Protein AF-A0A932W153-F1 (afdb_monomer)

Foldseek 3Di:
DFAAEAEDPQAVVQLVVQLVVCVVPPNVVSVVVSVVLVVVSRVCRRVVQPFDADPPDDRQWGWDDDPQKIFIWGDDPSHIYGHHIDGNPDDDDPPD

Radius of gyration: 12.99 Å; Cα contacts (8 Å, |Δi|>4): 148; chains: 1; bounding box: 32×22×37 Å

Solvent-accessible surface area (backbone atoms only — not comparable to full-atom values): 5300 Å² total; per-residue (Å²): 131,65,30,48,81,40,75,35,72,59,21,51,51,38,48,50,52,53,30,63,59,39,36,77,81,34,54,69,56,19,53,50,53,53,53,53,54,50,54,51,52,53,50,38,24,65,40,62,78,74,38,48,69,44,86,97,55,60,89,50,29,26,36,42,75,58,89,62,32,36,42,32,31,33,58,50,86,74,30,30,39,34,58,35,45,43,51,64,88,56,81,82,67,90,89,116

Secondary structure (DSSP, 8-state):
-PPEEEE-HHHHHHHHHHHHHHHTT-HHHHHHHHHHHHHHHHHHHHSTTSSEEPTTS-TTEEEEEETTEEEEEEEETTEEEEEEEEETTSPPPTT-

Mean predicted aligned error: 3.63 Å

Nearest PDB structures (foldseek):
  5ceg-assembly1_B  TM=8.831E-01  e=6.916E-08  Mesorhizobium opportunistum WSM2075
  5czf-assembly2_C  TM=9.043E-01  e=6.163E-07  Escherichia coli O157
  6x0a-assembly17_Q  TM=8.759E-01  e=2.604E-07  Mesorhizobium opportunistum WSM2075
  5cze-assembly1_J  TM=8.649E-01  e=1.047E-06  Escherichia coli O157:H7 str. SS52
  7ycu-assembly1_C-2  TM=8.399E-01  e=7.782E-05  Pseudoalteromonas rubra

Structure (mmCIF, N/CA/C/O backbone):
data_AF-A0A932W153-F1
#
_entry.id   AF-A0A932W153-F1
#
loop_
_atom_site.group_PDB
_atom_site.id
_atom_site.type_symbol
_atom_site.label_atom_id
_atom_site.label_alt_id
_atom_site.label_comp_id
_atom_site.label_asym_id
_atom_site.label_entity_id
_atom_site.label_seq_id
_atom_site.pdbx_PDB_ins_code
_atom_site.Cartn_x
_atom_site.Cartn_y
_atom_site.Cartn_z
_atom_site.occupancy
_atom_site.B_iso_or_equiv
_atom_site.auth_seq_id
_atom_site.auth_comp_id
_atom_site.auth_asym_id
_atom_site.auth_atom_id
_atom_site.pdbx_PDB_model_num
ATOM 1 N N . MET A 1 1 ? 2.020 2.991 19.685 1.00 75.94 1 MET A N 1
ATOM 2 C CA . MET A 1 1 ? 2.219 1.651 19.089 1.00 75.94 1 MET A CA 1
ATOM 3 C C . MET A 1 1 ? 1.634 1.670 17.687 1.00 75.94 1 MET A C 1
ATOM 5 O O . MET A 1 1 ? 0.546 2.218 17.531 1.00 75.94 1 MET A O 1
ATOM 9 N N . ALA A 1 2 ? 2.348 1.140 16.691 1.00 89.38 2 ALA A N 1
ATOM 10 C CA . ALA A 1 2 ? 1.862 1.087 15.311 1.00 89.38 2 ALA A CA 1
ATOM 11 C C . ALA A 1 2 ? 0.640 0.159 15.185 1.00 89.38 2 ALA A C 1
ATOM 13 O O . ALA A 1 2 ? 0.545 -0.853 15.885 1.00 89.38 2 ALA A O 1
ATOM 14 N N . ARG A 1 3 ? -0.307 0.514 14.310 1.00 95.12 3 ARG A N 1
ATOM 15 C CA . ARG A 1 3 ? -1.487 -0.312 14.014 1.00 95.12 3 ARG A CA 1
ATOM 16 C C . ARG A 1 3 ? -1.087 -1.555 13.221 1.00 95.12 3 ARG A C 1
ATOM 18 O O . ARG A 1 3 ? -0.147 -1.526 12.436 1.00 95.12 3 ARG A O 1
ATOM 25 N N . LYS A 1 4 ? -1.826 -2.655 13.379 1.00 97.50 4 LYS A N 1
ATOM 26 C CA . LYS A 1 4 ? -1.609 -3.849 12.545 1.00 97.50 4 LYS A CA 1
ATOM 27 C C . LYS A 1 4 ? -1.922 -3.521 11.081 1.00 97.50 4 LYS A C 1
ATOM 29 O O . LYS A 1 4 ? -2.971 -2.948 10.806 1.00 97.50 4 LYS A O 1
ATOM 34 N N . ILE A 1 5 ? -1.066 -3.927 10.150 1.00 98.31 5 ILE A N 1
ATOM 35 C CA . ILE A 1 5 ? -1.337 -3.806 8.712 1.00 98.31 5 ILE A CA 1
ATOM 36 C C . ILE A 1 5 ? -2.045 -5.076 8.244 1.00 98.31 5 ILE A C 1
ATOM 38 O O . ILE A 1 5 ? -1.589 -6.185 8.521 1.00 98.31 5 ILE A O 1
ATOM 42 N N . VAL A 1 6 ? -3.171 -4.920 7.554 1.00 98.31 6 VAL A N 1
ATOM 43 C CA . VAL A 1 6 ? -3.886 -6.016 6.892 1.00 98.31 6 VAL A CA 1
ATOM 44 C C . VAL A 1 6 ? -4.037 -5.660 5.424 1.00 98.31 6 VAL A C 1
ATOM 46 O O . VAL A 1 6 ? -4.462 -4.554 5.104 1.00 98.31 6 VAL A O 1
ATOM 49 N N . TRP A 1 7 ? -3.695 -6.588 4.540 1.00 98.31 7 TRP A N 1
ATOM 50 C CA . TRP A 1 7 ? -3.834 -6.418 3.099 1.00 98.31 7 TRP A CA 1
ATOM 51 C C . TRP A 1 7 ? -5.082 -7.148 2.622 1.00 98.31 7 TRP A C 1
ATOM 53 O O . TRP A 1 7 ? -5.366 -8.252 3.081 1.00 98.31 7 TRP A O 1
ATOM 63 N N . THR A 1 8 ? -5.839 -6.516 1.732 1.00 98.25 8 THR A N 1
ATOM 64 C CA . THR A 1 8 ? -6.893 -7.203 0.982 1.00 98.25 8 THR A CA 1
ATOM 65 C C . THR A 1 8 ? -6.280 -8.015 -0.156 1.00 98.25 8 THR A C 1
ATOM 67 O O . THR A 1 8 ? -5.217 -7.657 -0.669 1.00 98.25 8 THR A O 1
ATOM 70 N N . ASP A 1 9 ? -6.983 -9.053 -0.609 1.00 97.69 9 ASP A N 1
ATOM 71 C CA . ASP A 1 9 ? -6.569 -9.836 -1.781 1.00 97.69 9 ASP A CA 1
ATOM 72 C C . ASP A 1 9 ? -6.403 -8.945 -3.018 1.00 97.69 9 ASP A C 1
ATOM 74 O O . ASP A 1 9 ? -5.455 -9.104 -3.784 1.00 97.69 9 ASP A O 1
ATOM 78 N N . ARG A 1 10 ? -7.263 -7.924 -3.155 1.00 96.50 10 ARG A N 1
ATOM 79 C CA . ARG A 1 10 ? -7.151 -6.902 -4.200 1.00 96.50 10 ARG A CA 1
ATOM 80 C C . ARG A 1 10 ? -5.823 -6.148 -4.126 1.00 96.50 10 ARG A C 1
ATOM 82 O O . ARG A 1 10 ? -5.150 -6.004 -5.140 1.00 96.50 10 ARG A O 1
ATOM 89 N N . ALA A 1 11 ? -5.442 -5.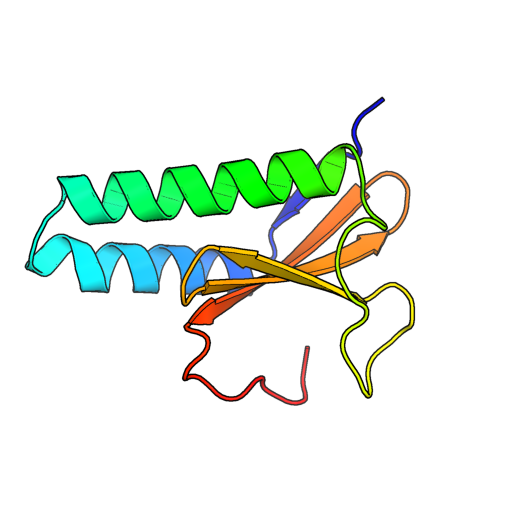656 -2.948 1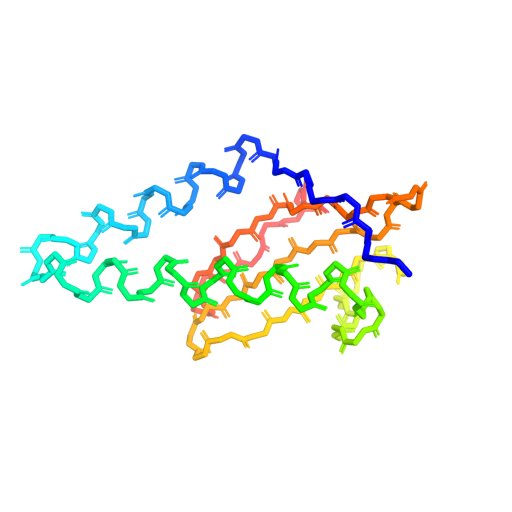.00 97.19 11 ALA A N 1
ATOM 90 C CA . ALA A 1 11 ? -4.186 -4.928 -2.782 1.00 97.19 11 ALA A CA 1
ATOM 91 C C . ALA A 1 11 ? -2.959 -5.807 -3.064 1.00 97.19 11 ALA A C 1
ATOM 93 O O . ALA A 1 11 ? -1.981 -5.312 -3.622 1.00 97.19 11 ALA A O 1
ATOM 94 N N . ILE A 1 12 ? -3.020 -7.094 -2.706 1.00 97.56 12 ILE A N 1
ATOM 95 C CA . ILE A 1 12 ? -1.969 -8.067 -3.024 1.00 97.56 12 ILE A CA 1
ATOM 96 C C . ILE A 1 12 ? -1.887 -8.269 -4.541 1.00 97.56 12 ILE A C 1
ATOM 98 O O . ILE A 1 12 ? -0.807 -8.105 -5.101 1.00 97.56 12 ILE A O 1
ATOM 102 N N . SER A 1 13 ? -3.017 -8.542 -5.206 1.00 96.69 13 SER A N 1
ATOM 103 C CA . SER A 1 13 ? -3.073 -8.751 -6.661 1.00 96.69 13 SER A CA 1
ATOM 104 C C . SER A 1 13 ? -2.508 -7.559 -7.430 1.00 96.69 13 SER A C 1
ATOM 106 O O . 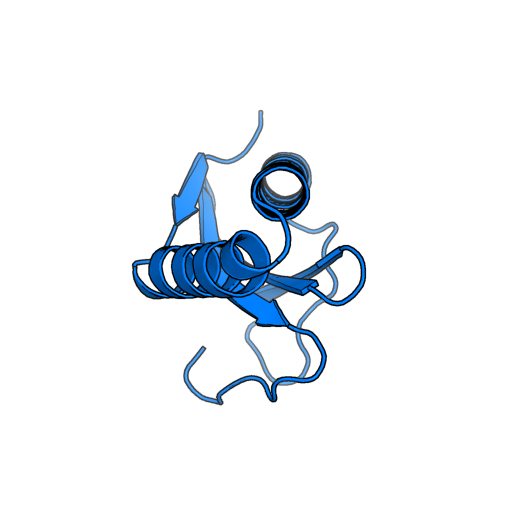SER A 1 13 ? -1.625 -7.730 -8.264 1.00 96.69 13 SER A O 1
ATOM 108 N N . GLU A 1 14 ? -2.940 -6.339 -7.100 1.00 95.56 14 GLU A N 1
ATOM 109 C CA . GLU A 1 14 ? -2.454 -5.128 -7.772 1.00 95.56 14 GLU A CA 1
ATOM 110 C C . GLU A 1 14 ? -0.950 -4.919 -7.558 1.00 95.56 14 GLU A C 1
ATOM 112 O O . GLU A 1 14 ? -0.230 -4.577 -8.494 1.00 95.56 14 GLU A O 1
ATOM 117 N N . LEU A 1 15 ? -0.439 -5.150 -6.342 1.00 95.44 15 LEU A N 1
ATOM 118 C CA . LEU A 1 15 ? 0.994 -5.022 -6.077 1.00 95.44 15 LEU A CA 1
ATOM 119 C C . LEU A 1 15 ? 1.805 -6.067 -6.860 1.00 95.44 15 LEU A C 1
ATOM 121 O O . LEU A 1 15 ? 2.859 -5.739 -7.408 1.00 95.44 15 LEU A O 1
ATOM 125 N N . THR A 1 16 ? 1.299 -7.300 -6.959 1.00 96.12 16 THR A N 1
ATOM 126 C CA . THR A 1 16 ? 1.894 -8.365 -7.775 1.00 96.12 16 THR A CA 1
ATOM 127 C C . THR A 1 16 ? 1.885 -8.006 -9.260 1.00 96.12 16 THR A C 1
ATOM 129 O O . THR A 1 16 ? 2.910 -8.157 -9.923 1.00 96.12 16 THR A O 1
ATOM 132 N N . GLU A 1 17 ? 0.780 -7.476 -9.786 1.00 95.56 17 GLU A N 1
ATOM 133 C CA . GLU A 1 17 ? 0.677 -7.029 -11.180 1.00 95.56 17 GLU A CA 1
ATOM 134 C C . GLU A 1 17 ? 1.632 -5.875 -11.495 1.00 95.56 17 GLU A C 1
ATOM 136 O O . GLU A 1 17 ? 2.309 -5.895 -12.525 1.00 95.56 17 GLU A O 1
ATOM 141 N N . ILE A 1 18 ? 1.731 -4.888 -10.598 1.00 93.81 18 ILE A N 1
ATOM 142 C CA . ILE A 1 18 ? 2.681 -3.775 -10.713 1.00 93.81 18 ILE A CA 1
ATOM 143 C C . ILE A 1 18 ? 4.114 -4.310 -10.758 1.00 93.81 18 ILE A C 1
ATOM 145 O O . ILE A 1 18 ? 4.885 -3.920 -11.636 1.00 93.81 18 ILE A O 1
ATOM 149 N N . SER A 1 19 ? 4.465 -5.226 -9.850 1.00 95.50 19 SER A N 1
ATOM 150 C CA . SER A 1 19 ? 5.789 -5.852 -9.827 1.00 95.50 19 SER A CA 1
ATOM 151 C C . SER A 1 19 ? 6.077 -6.585 -11.137 1.00 95.50 19 SER A C 1
ATOM 153 O O . SER A 1 19 ? 7.070 -6.289 -11.794 1.00 95.50 19 SER A O 1
ATOM 155 N N . ALA A 1 20 ? 5.173 -7.470 -11.567 1.00 96.69 20 ALA A N 1
ATOM 156 C CA . ALA A 1 20 ? 5.326 -8.282 -12.773 1.00 96.69 20 ALA A CA 1
ATOM 157 C C . ALA A 1 20 ? 5.323 -7.458 -14.072 1.00 96.69 20 ALA A C 1
ATOM 159 O O . ALA A 1 20 ? 5.832 -7.904 -15.101 1.00 96.69 20 ALA A O 1
ATOM 160 N N . PHE A 1 21 ? 4.720 -6.269 -14.075 1.00 93.94 21 PHE A N 1
ATOM 161 C CA . PHE A 1 21 ? 4.813 -5.340 -15.198 1.00 93.94 21 PHE A CA 1
ATOM 162 C C . PHE A 1 21 ? 6.225 -4.752 -15.308 1.00 93.94 21 PH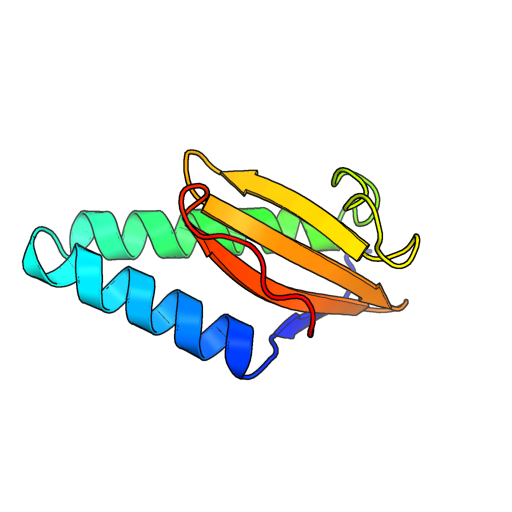E A C 1
ATOM 164 O O . PHE A 1 21 ? 6.840 -4.835 -16.367 1.00 93.94 21 PHE A O 1
ATOM 171 N N . ILE A 1 22 ? 6.754 -4.221 -14.204 1.00 94.00 22 ILE A N 1
ATOM 172 C CA . ILE A 1 22 ? 8.064 -3.554 -14.158 1.00 94.00 22 ILE A CA 1
ATOM 173 C C . ILE A 1 22 ? 9.213 -4.553 -14.314 1.00 94.00 22 ILE A C 1
ATOM 175 O O . ILE A 1 22 ? 10.224 -4.248 -14.944 1.00 94.00 22 ILE A O 1
ATOM 179 N N . GLU A 1 23 ? 9.070 -5.751 -13.749 1.00 96.25 23 GLU A N 1
ATOM 180 C CA . GLU A 1 23 ? 10.108 -6.786 -13.729 1.00 96.25 23 GLU A CA 1
ATOM 181 C C . GLU A 1 23 ? 10.552 -7.215 -15.134 1.00 96.25 23 GLU A C 1
ATOM 183 O O . GLU A 1 23 ? 11.717 -7.559 -15.322 1.00 96.25 23 GLU A O 1
ATOM 188 N N . ARG A 1 24 ? 9.665 -7.102 -16.135 1.00 95.50 24 ARG A N 1
ATOM 189 C CA . ARG A 1 24 ? 9.976 -7.365 -17.553 1.00 95.50 24 ARG A CA 1
ATOM 190 C C . ARG A 1 24 ? 11.075 -6.454 -18.094 1.00 95.50 24 ARG A C 1
ATOM 192 O O . ARG A 1 24 ? 11.807 -6.857 -18.989 1.00 95.50 24 ARG A O 1
ATOM 199 N N . GLU A 1 25 ? 11.165 -5.235 -17.568 1.00 95.50 25 GLU A N 1
ATOM 200 C CA . GLU A 1 25 ? 12.174 -4.249 -17.952 1.00 95.50 25 GLU A CA 1
ATOM 201 C C . GLU A 1 25 ? 13.339 -4.224 -16.959 1.00 95.50 25 GLU A C 1
ATOM 203 O O . GLU A 1 25 ? 14.501 -4.138 -17.357 1.00 95.50 25 GLU A O 1
ATOM 208 N N . SER A 1 26 ? 13.052 -4.289 -15.655 1.00 97.12 26 SER A N 1
ATOM 209 C CA . SER A 1 26 ? 14.083 -4.277 -14.619 1.00 97.12 26 SER A CA 1
ATOM 210 C C . SER A 1 26 ? 13.605 -4.892 -13.295 1.00 97.12 26 SER A C 1
ATOM 212 O O . SER A 1 26 ? 12.873 -4.243 -12.535 1.00 97.12 26 SER A O 1
ATOM 214 N N . PRO A 1 27 ? 14.097 -6.092 -12.933 1.00 96.94 27 PRO A N 1
ATOM 215 C CA . PRO A 1 27 ? 13.797 -6.723 -11.644 1.00 96.94 27 PRO A CA 1
ATOM 216 C C . PRO A 1 27 ? 14.213 -5.869 -10.437 1.00 96.94 27 PRO A C 1
ATOM 218 O O . PRO A 1 27 ? 13.502 -5.792 -9.435 1.00 96.94 27 PRO A O 1
ATOM 221 N N . ALA A 1 28 ? 15.338 -5.154 -10.545 1.00 97.56 28 ALA A N 1
ATOM 222 C CA . ALA A 1 28 ? 15.809 -4.250 -9.497 1.00 97.56 28 ALA A CA 1
ATOM 223 C C . ALA A 1 28 ? 14.830 -3.090 -9.241 1.00 97.56 28 ALA A C 1
ATOM 225 O O . ALA A 1 28 ? 14.591 -2.721 -8.088 1.00 97.56 28 ALA A O 1
ATOM 226 N N . ILE A 1 29 ? 14.231 -2.527 -10.297 1.00 95.44 29 ILE A N 1
ATOM 227 C CA . ILE A 1 29 ? 13.233 -1.461 -10.148 1.00 95.44 29 ILE A CA 1
ATOM 228 C C . ILE A 1 29 ? 11.926 -2.016 -9.578 1.00 95.44 29 ILE A C 1
ATOM 230 O O . ILE A 1 29 ? 11.340 -1.367 -8.712 1.00 95.44 29 ILE A O 1
ATOM 234 N N . ALA A 1 30 ? 11.497 -3.214 -9.984 1.00 95.75 30 ALA A N 1
ATOM 235 C CA . ALA A 1 30 ? 10.304 -3.859 -9.430 1.00 95.75 30 ALA A CA 1
ATOM 236 C C . ALA A 1 30 ? 10.419 -4.054 -7.906 1.00 95.75 30 ALA A C 1
ATOM 238 O O . ALA A 1 30 ? 9.535 -3.635 -7.150 1.00 95.75 30 ALA A O 1
ATOM 239 N N . ALA A 1 31 ? 11.559 -4.580 -7.443 1.00 96.62 31 ALA A N 1
ATOM 240 C CA . ALA A 1 31 ? 11.846 -4.748 -6.019 1.00 96.62 31 ALA A CA 1
ATOM 241 C C . ALA A 1 31 ? 11.866 -3.406 -5.263 1.00 96.62 31 ALA A C 1
ATOM 243 O O . ALA A 1 31 ? 11.277 -3.283 -4.185 1.00 96.62 31 ALA A O 1
ATOM 244 N N . LEU A 1 32 ? 12.493 -2.374 -5.843 1.00 96.25 32 LEU A N 1
ATOM 245 C CA . LEU A 1 32 ? 12.526 -1.032 -5.258 1.00 96.25 32 LEU A CA 1
ATOM 246 C C . LEU A 1 32 ? 11.117 -0.440 -5.113 1.00 96.25 32 LEU A C 1
ATOM 248 O O . LEU A 1 32 ? 10.801 0.141 -4.076 1.00 96.25 32 LEU A O 1
ATOM 252 N N . VAL A 1 33 ? 10.270 -0.579 -6.134 1.00 95.06 33 VAL A N 1
ATOM 253 C CA . VAL A 1 33 ? 8.891 -0.074 -6.119 1.00 95.06 33 VAL A CA 1
ATOM 254 C C . VAL A 1 33 ? 8.071 -0.767 -5.031 1.00 95.06 33 VAL A C 1
ATOM 256 O O . VAL A 1 33 ? 7.468 -0.077 -4.206 1.00 95.06 33 VAL A O 1
ATOM 259 N N . CYS A 1 34 ? 8.116 -2.100 -4.956 1.00 96.12 34 CYS A N 1
ATOM 260 C CA . CYS A 1 34 ? 7.406 -2.859 -3.924 1.00 96.12 34 CYS A CA 1
ATOM 261 C C . CYS A 1 34 ? 7.856 -2.462 -2.514 1.00 96.12 34 CYS A C 1
ATOM 263 O O . CYS A 1 34 ? 7.024 -2.145 -1.665 1.00 96.12 34 CYS A O 1
ATOM 265 N N . SER A 1 35 ? 9.170 -2.386 -2.282 1.00 97.38 35 SER A N 1
ATOM 266 C CA . SER A 1 35 ? 9.732 -1.968 -0.993 1.00 97.38 35 SER A CA 1
ATOM 267 C C . SER A 1 35 ? 9.261 -0.568 -0.585 1.00 97.38 35 SER A C 1
ATOM 269 O O . SER A 1 35 ? 8.889 -0.343 0.566 1.00 97.38 35 SER A O 1
ATOM 271 N N . ARG A 1 36 ? 9.205 0.382 -1.527 1.00 97.12 36 ARG A N 1
ATOM 272 C CA . ARG A 1 36 ? 8.757 1.751 -1.237 1.00 97.12 36 ARG A CA 1
ATOM 273 C C . ARG A 1 36 ? 7.262 1.844 -0.960 1.00 97.12 36 ARG A C 1
ATOM 275 O O . ARG A 1 36 ? 6.867 2.636 -0.105 1.00 97.12 36 ARG A O 1
ATOM 282 N N . ILE A 1 37 ? 6.445 1.040 -1.635 1.00 96.62 37 ILE A N 1
ATOM 283 C CA . ILE A 1 37 ? 5.010 0.932 -1.350 1.00 96.62 37 ILE A CA 1
ATOM 284 C C . ILE A 1 37 ? 4.792 0.338 0.046 1.00 96.62 37 ILE A C 1
ATOM 286 O O . ILE A 1 37 ? 4.049 0.917 0.837 1.00 96.62 37 ILE A O 1
ATOM 290 N N . VAL A 1 38 ? 5.487 -0.750 0.390 1.00 97.00 38 VAL A N 1
ATOM 291 C CA . VAL A 1 38 ? 5.408 -1.361 1.728 1.00 97.00 38 VAL A CA 1
ATOM 292 C C . VAL A 1 38 ? 5.826 -0.361 2.809 1.00 97.00 38 VAL A C 1
ATOM 294 O O . VAL A 1 38 ? 5.065 -0.146 3.751 1.00 97.00 38 VAL A O 1
ATOM 297 N N . ALA A 1 39 ? 6.932 0.364 2.625 1.00 97.38 39 ALA A N 1
ATOM 298 C CA . ALA A 1 39 ? 7.370 1.396 3.568 1.00 97.38 39 ALA A CA 1
ATOM 299 C C . ALA A 1 39 ? 6.321 2.510 3.777 1.00 97.38 39 ALA A C 1
ATOM 301 O O . ALA A 1 39 ? 6.168 3.045 4.876 1.00 97.38 39 ALA A O 1
ATOM 302 N N . ARG A 1 40 ? 5.538 2.859 2.743 1.00 96.75 40 ARG A N 1
ATOM 303 C CA . ARG A 1 40 ? 4.402 3.783 2.905 1.00 96.75 40 ARG A CA 1
ATOM 304 C C . ARG A 1 40 ? 3.287 3.193 3.764 1.00 96.75 40 ARG A C 1
ATOM 306 O O . ARG A 1 40 ? 2.671 3.937 4.522 1.00 96.75 40 ARG A O 1
ATOM 313 N N . THR A 1 41 ? 3.024 1.890 3.668 1.00 97.25 41 THR A N 1
ATOM 314 C CA . THR A 1 41 ? 2.032 1.230 4.535 1.00 97.25 41 THR A CA 1
ATOM 315 C C . THR A 1 41 ? 2.483 1.173 5.992 1.00 97.25 41 THR A C 1
ATOM 317 O O . THR A 1 41 ? 1.662 1.356 6.885 1.00 97.25 41 THR A O 1
ATOM 320 N N . GLU A 1 42 ? 3.782 1.016 6.244 1.00 97.38 42 GLU A N 1
ATOM 321 C CA . GLU A 1 42 ? 4.364 1.075 7.590 1.00 97.38 42 GLU A CA 1
ATOM 322 C C . GLU A 1 42 ? 4.230 2.477 8.192 1.00 97.38 42 GLU A C 1
ATOM 324 O O . GLU A 1 42 ? 3.753 2.627 9.317 1.00 97.38 42 GLU A O 1
ATOM 329 N N . GLN A 1 43 ? 4.514 3.522 7.407 1.00 95.94 43 GLN A N 1
ATOM 330 C CA . GLN A 1 43 ? 4.240 4.902 7.815 1.00 95.94 43 GLN A CA 1
ATOM 331 C C . GLN A 1 43 ? 2.749 5.108 8.135 1.00 95.94 43 GLN A C 1
ATOM 333 O O . GLN A 1 43 ? 2.405 5.757 9.124 1.00 95.94 43 GLN A O 1
ATOM 338 N N . ALA A 1 44 ? 1.852 4.553 7.314 1.00 97.06 44 ALA A N 1
ATOM 339 C CA . ALA A 1 44 ? 0.414 4.624 7.550 1.00 97.06 44 ALA A CA 1
ATOM 340 C C . ALA A 1 44 ? 0.001 3.877 8.825 1.00 97.06 44 ALA A C 1
ATOM 342 O O . ALA A 1 44 ? -0.952 4.272 9.482 1.00 97.06 44 ALA A O 1
ATOM 343 N N . ALA A 1 45 ? 0.694 2.806 9.200 1.00 97.62 45 ALA A N 1
ATOM 344 C CA . ALA A 1 45 ? 0.420 2.079 10.433 1.00 97.62 45 ALA A CA 1
ATOM 345 C C . ALA A 1 45 ? 0.785 2.897 11.678 1.00 97.62 45 ALA A C 1
ATOM 347 O O . ALA A 1 45 ? 0.076 2.846 12.686 1.00 97.62 45 ALA A O 1
ATOM 348 N N . GLU A 1 46 ? 1.878 3.655 11.606 1.00 97.38 46 GLU A N 1
ATOM 349 C CA . GLU A 1 46 ? 2.352 4.515 12.690 1.00 97.38 46 GLU A CA 1
ATOM 350 C C . GLU A 1 46 ? 1.543 5.815 12.798 1.00 97.38 46 GLU A C 1
ATOM 352 O O . GLU A 1 46 ? 1.154 6.214 13.897 1.00 97.38 46 GLU A O 1
ATOM 357 N N . PHE A 1 47 ? 1.198 6.420 11.656 1.00 96.75 47 PHE A N 1
ATOM 358 C CA . PHE A 1 47 ? 0.431 7.667 11.568 1.00 96.75 47 PHE A CA 1
ATOM 359 C C . PHE A 1 47 ? -0.801 7.508 10.664 1.00 9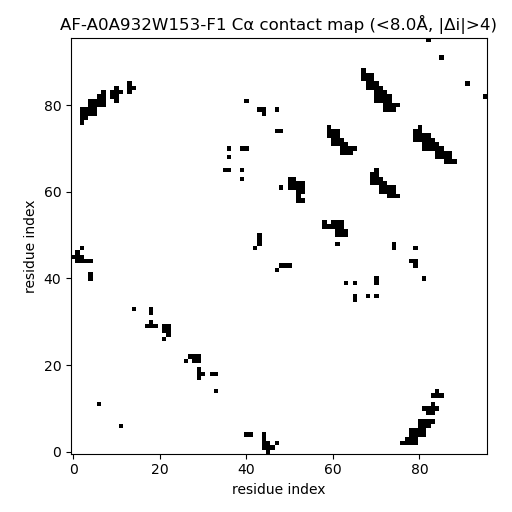6.75 47 PHE A C 1
ATOM 361 O O . PHE A 1 47 ? -0.845 8.053 9.556 1.00 96.75 47 PHE A O 1
ATOM 368 N N . PRO A 1 48 ? -1.862 6.819 11.114 1.00 96.62 48 PRO A N 1
ATOM 369 C CA . PRO A 1 48 ? -2.931 6.377 10.214 1.00 96.62 48 PRO A CA 1
ATOM 370 C C . PRO A 1 48 ? -3.819 7.489 9.677 1.00 96.62 48 PRO A C 1
ATOM 372 O O . PRO A 1 48 ? -4.525 7.290 8.696 1.00 96.62 48 PRO A O 1
ATOM 375 N N . PHE A 1 49 ? -3.764 8.675 10.273 1.00 95.88 49 PHE A N 1
ATOM 376 C CA . PHE A 1 49 ? -4.492 9.846 9.791 1.00 95.88 49 PHE A CA 1
ATOM 377 C C . PHE A 1 49 ? -3.610 10.836 9.012 1.00 95.88 49 PHE A C 1
ATOM 379 O O . PHE A 1 49 ? -4.098 11.905 8.656 1.00 95.88 49 PHE A O 1
ATOM 386 N N . SER A 1 50 ? -2.346 10.486 8.727 1.00 93.56 50 SER A N 1
ATOM 387 C CA . SER A 1 50 ? -1.423 11.314 7.931 1.00 93.56 50 SER A CA 1
ATOM 388 C C . SER A 1 50 ? -1.764 11.343 6.437 1.00 93.56 50 SER A C 1
ATOM 390 O O . SER A 1 50 ? -1.438 12.309 5.751 1.00 93.56 50 SER A O 1
ATOM 392 N N . GLY A 1 51 ? -2.445 10.308 5.935 1.00 93.62 51 GLY A N 1
ATOM 393 C CA . GLY A 1 51 ? -2.969 10.277 4.575 1.00 93.62 51 GLY A CA 1
ATOM 394 C C . GLY A 1 51 ? -4.091 11.292 4.352 1.00 93.62 51 GLY A C 1
ATOM 395 O O . GLY A 1 51 ? -4.872 11.619 5.258 1.00 93.62 51 GLY A O 1
ATOM 396 N N . ARG A 1 52 ? -4.202 11.766 3.110 1.00 95.25 52 ARG A N 1
ATOM 397 C CA . ARG A 1 52 ? -5.304 12.636 2.688 1.00 95.25 52 ARG A CA 1
ATOM 398 C C . ARG A 1 52 ? -6.599 11.824 2.685 1.00 95.25 52 ARG A C 1
ATOM 400 O O . ARG A 1 52 ? -6.583 10.646 2.351 1.00 95.25 52 ARG A O 1
ATOM 407 N N . ARG A 1 53 ? -7.727 12.436 3.047 1.00 96.00 53 ARG A N 1
ATOM 408 C CA . ARG A 1 53 ? -9.047 11.813 2.859 1.00 96.00 53 ARG A CA 1
ATOM 409 C C . ARG A 1 53 ? -9.340 11.644 1.370 1.00 96.00 53 ARG A C 1
ATOM 411 O O . ARG A 1 53 ? -9.101 12.577 0.602 1.00 96.00 53 ARG A O 1
ATOM 418 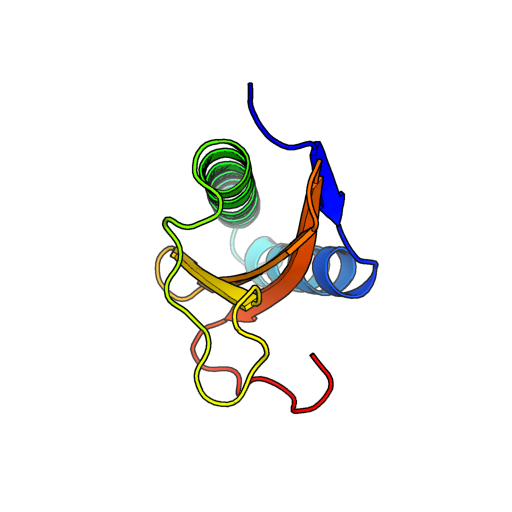N N . VAL A 1 54 ? -9.883 10.495 0.979 1.00 93.44 54 VAL A N 1
ATOM 419 C CA . VAL A 1 54 ? -10.320 10.275 -0.406 1.00 93.44 54 VAL A CA 1
ATOM 420 C C . VAL A 1 54 ? -11.676 10.968 -0.608 1.00 93.44 54 VAL A C 1
ATOM 422 O O . VAL A 1 54 ? -12.628 10.633 0.098 1.00 93.44 54 VAL A O 1
ATOM 425 N N . PRO A 1 55 ? -11.800 11.952 -1.522 1.00 89.44 55 PRO A N 1
ATOM 426 C CA . PRO A 1 55 ? -13.073 12.629 -1.765 1.00 89.44 55 PRO A CA 1
ATOM 427 C C . PRO A 1 55 ? -14.169 11.646 -2.194 1.00 89.44 55 PRO A C 1
ATOM 429 O O . PRO A 1 55 ? -13.906 10.736 -2.976 1.00 89.44 55 PRO A O 1
ATOM 432 N N . GLY A 1 56 ? -15.392 11.838 -1.692 1.00 88.00 56 GLY A N 1
ATOM 433 C CA . GLY A 1 56 ? -16.532 10.970 -2.014 1.00 88.00 56 GLY A CA 1
ATOM 434 C C . GLY A 1 56 ? -16.504 9.590 -1.344 1.00 88.00 56 GLY A C 1
ATOM 435 O O . GLY A 1 56 ? -17.285 8.726 -1.726 1.00 88.00 56 GLY A O 1
ATOM 436 N N . ARG A 1 57 ? -15.619 9.368 -0.363 1.00 89.88 57 ARG A N 1
ATOM 437 C CA . ARG A 1 57 ? -15.522 8.125 0.422 1.00 89.88 57 ARG A CA 1
ATOM 438 C C . ARG A 1 57 ? -15.756 8.372 1.909 1.00 89.88 57 ARG A C 1
ATOM 440 O O . ARG A 1 57 ? -15.831 9.515 2.357 1.00 89.88 57 ARG A O 1
ATOM 447 N N . ASP A 1 58 ? -15.835 7.273 2.657 1.00 91.88 58 ASP A N 1
ATOM 448 C CA . ASP A 1 58 ? -15.861 7.264 4.121 1.00 91.88 58 ASP A CA 1
ATOM 449 C C . ASP A 1 58 ? -14.683 8.061 4.721 1.00 91.88 58 ASP A C 1
ATOM 451 O O . ASP A 1 58 ? -13.573 8.084 4.181 1.00 91.88 58 ASP A O 1
ATOM 455 N N . GLU A 1 59 ? -14.909 8.716 5.863 1.00 93.31 59 GLU A N 1
ATOM 456 C CA . GLU A 1 59 ? -13.932 9.599 6.516 1.00 93.31 59 GLU A CA 1
ATOM 457 C C . GLU A 1 59 ? -12.645 8.902 6.997 1.00 93.31 59 GLU A C 1
ATOM 459 O O . GLU A 1 59 ? -11.611 9.559 7.219 1.00 93.31 59 GLU A O 1
ATOM 464 N N . ASN A 1 60 ? -12.706 7.579 7.147 1.00 96.25 60 ASN A N 1
ATOM 465 C CA . ASN A 1 60 ? -11.600 6.716 7.532 1.00 96.25 60 ASN A CA 1
ATOM 466 C C . ASN A 1 60 ? -10.827 6.183 6.326 1.00 96.25 60 ASN A C 1
ATOM 468 O O . ASN A 1 60 ? -9.772 5.574 6.521 1.00 96.25 60 ASN A O 1
ATOM 472 N N . VAL A 1 61 ? -11.303 6.424 5.100 1.00 97.25 61 VAL A N 1
ATOM 473 C CA . VAL A 1 61 ? -10.587 6.080 3.869 1.00 97.25 61 VAL A CA 1
ATOM 474 C C . VAL A 1 61 ? -9.589 7.180 3.530 1.00 97.25 61 VAL A C 1
ATOM 476 O O . VAL A 1 61 ? -9.898 8.373 3.429 1.00 97.25 61 VAL A O 1
ATOM 479 N N . ARG A 1 62 ? -8.341 6.755 3.384 1.00 97.31 62 ARG A N 1
ATOM 480 C CA . ARG A 1 62 ? -7.166 7.607 3.291 1.00 97.31 62 ARG A CA 1
ATOM 481 C C . ARG A 1 62 ? -6.311 7.179 2.108 1.00 97.31 62 ARG A C 1
ATOM 483 O O . ARG A 1 62 ? -6.249 6.001 1.761 1.00 97.31 62 ARG A O 1
ATOM 490 N N . GLU A 1 63 ? -5.619 8.140 1.517 1.00 96.38 63 GLU A N 1
ATOM 491 C CA . GLU A 1 63 ? -4.654 7.913 0.450 1.00 96.38 63 GLU A CA 1
ATOM 492 C C . GLU A 1 63 ? -3.276 8.476 0.804 1.00 96.38 63 GLU A C 1
ATOM 494 O O . GLU A 1 63 ? -3.138 9.568 1.367 1.00 96.38 63 GLU A O 1
ATOM 499 N N . LEU A 1 64 ? -2.247 7.716 0.438 1.00 95.31 64 LEU A N 1
ATOM 500 C CA . LEU A 1 64 ? -0.853 8.141 0.431 1.00 95.31 64 LEU A CA 1
ATOM 501 C C . LEU A 1 64 ? -0.285 7.992 -0.973 1.00 95.31 64 LEU A C 1
ATOM 503 O O . LEU A 1 64 ? -0.605 7.053 -1.698 1.00 95.31 64 LEU A O 1
ATOM 507 N N . PHE A 1 65 ? 0.608 8.907 -1.331 1.00 93.25 65 PHE A N 1
ATOM 508 C CA . PHE A 1 65 ? 1.250 8.928 -2.638 1.00 93.25 65 PHE A CA 1
ATOM 509 C C . PHE A 1 65 ? 2.715 8.529 -2.509 1.00 93.25 65 PHE A C 1
ATOM 511 O O . PHE A 1 65 ? 3.434 9.008 -1.627 1.00 93.25 65 PHE A O 1
ATOM 518 N N . TRP A 1 66 ? 3.196 7.696 -3.418 1.00 93.31 66 TRP A N 1
ATOM 519 C CA . TRP A 1 66 ? 4.620 7.521 -3.661 1.00 93.31 66 TRP A CA 1
ATOM 520 C C . TRP A 1 66 ? 4.869 7.571 -5.162 1.00 93.31 66 TRP A C 1
ATOM 522 O O . TRP A 1 66 ? 4.505 6.652 -5.890 1.00 93.31 66 TRP A O 1
ATOM 532 N N . ARG A 1 67 ? 5.471 8.675 -5.627 1.00 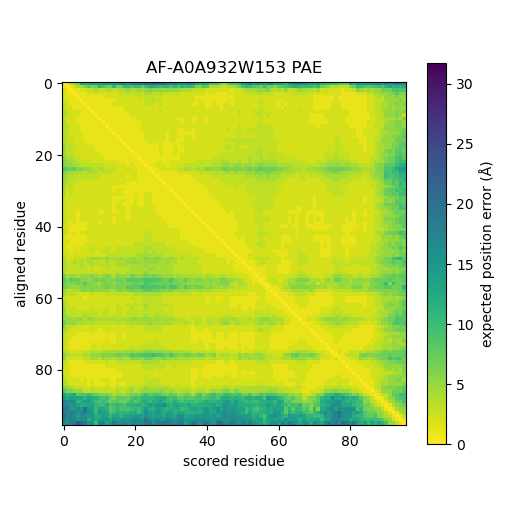91.81 67 ARG A N 1
ATOM 533 C CA . ARG A 1 67 ? 5.575 8.995 -7.059 1.00 91.81 67 ARG A CA 1
ATOM 534 C C . ARG A 1 67 ? 4.198 8.854 -7.724 1.00 91.81 67 ARG A C 1
ATOM 536 O O . ARG A 1 67 ? 3.224 9.416 -7.235 1.00 91.81 67 ARG A O 1
ATOM 543 N N . SER A 1 68 ? 4.128 8.073 -8.793 1.00 91.38 68 SER A N 1
ATOM 544 C CA . SER A 1 68 ? 2.917 7.771 -9.538 1.00 91.38 68 SER A CA 1
ATOM 545 C C . SER A 1 68 ? 2.085 6.646 -8.924 1.00 91.38 68 SER A C 1
ATOM 547 O O . SER A 1 68 ? 1.216 6.146 -9.612 1.00 91.38 68 SER A O 1
ATOM 549 N N . TYR A 1 69 ? 2.314 6.208 -7.685 1.00 94.12 69 TYR A N 1
ATOM 550 C CA . TYR A 1 69 ? 1.495 5.183 -7.031 1.00 94.12 69 TYR A CA 1
ATOM 551 C C . TYR A 1 69 ? 0.680 5.772 -5.885 1.00 94.12 69 TYR A C 1
ATOM 553 O O . TYR A 1 69 ? 1.168 6.602 -5.113 1.00 94.12 69 TYR A O 1
ATOM 561 N N . ARG A 1 70 ? -0.565 5.316 -5.771 1.00 95.12 70 ARG A N 1
ATOM 562 C CA . ARG A 1 70 ? -1.508 5.649 -4.705 1.00 95.12 70 ARG A CA 1
ATOM 563 C C . ARG A 1 70 ? -1.759 4.402 -3.880 1.00 95.12 70 ARG A C 1
ATOM 565 O O . ARG A 1 70 ? -2.199 3.388 -4.412 1.00 95.12 70 ARG A O 1
ATOM 572 N N . VAL A 1 71 ? -1.494 4.497 -2.586 1.00 96.75 71 VAL A N 1
ATOM 573 C CA . VAL A 1 71 ? -1.860 3.482 -1.600 1.00 96.75 71 VAL A CA 1
ATOM 574 C C . VAL A 1 71 ? -3.129 3.956 -0.921 1.00 96.75 71 VAL A C 1
ATOM 576 O O . VAL A 1 71 ? -3.124 5.011 -0.283 1.00 96.75 71 VAL A O 1
ATOM 579 N N . ILE A 1 72 ? -4.204 3.189 -1.063 1.00 96.88 72 ILE A N 1
ATOM 580 C CA . ILE A 1 72 ? -5.492 3.499 -0.446 1.00 96.88 72 ILE A CA 1
ATOM 581 C C . ILE A 1 72 ? -5.729 2.521 0.683 1.00 96.88 72 ILE A C 1
ATOM 583 O O . ILE A 1 72 ? -5.623 1.305 0.514 1.00 96.88 72 ILE A O 1
ATOM 587 N N . TYR A 1 73 ? -6.053 3.064 1.847 1.00 97.69 73 TYR A N 1
ATOM 588 C CA . TYR A 1 73 ? -6.273 2.284 3.047 1.00 97.69 73 TYR A CA 1
ATOM 589 C C . TYR A 1 73 ? -7.431 2.843 3.862 1.00 97.69 73 TYR A C 1
ATOM 591 O O . TYR A 1 73 ? -7.769 4.023 3.770 1.00 97.69 73 TYR A O 1
ATOM 599 N N . ARG A 1 74 ? -8.027 1.986 4.686 1.00 97.88 74 ARG A N 1
ATOM 600 C CA . ARG A 1 74 ? -9.022 2.368 5.684 1.00 97.88 74 ARG A CA 1
ATOM 601 C C . ARG A 1 74 ? -8.441 2.244 7.082 1.00 97.88 74 ARG A C 1
ATOM 603 O O . ARG A 1 74 ? -7.694 1.308 7.381 1.00 97.88 74 ARG A O 1
ATOM 610 N N . VAL A 1 75 ? -8.775 3.197 7.939 1.00 97.75 75 VAL A N 1
ATOM 611 C CA . VAL A 1 75 ? -8.392 3.183 9.349 1.00 97.75 75 VAL A CA 1
ATOM 612 C C . VAL A 1 75 ? -9.452 2.440 10.164 1.00 97.75 75 VAL A C 1
ATOM 614 O O . VAL A 1 75 ? -10.465 3.023 10.525 1.00 97.75 75 VAL A O 1
ATOM 617 N N . ASP A 1 76 ? -9.179 1.179 10.506 1.00 95.38 76 ASP A N 1
ATOM 618 C CA . ASP A 1 76 ? -10.070 0.318 11.298 1.00 95.38 76 ASP A CA 1
ATOM 619 C C . ASP A 1 76 ? -9.372 -0.057 12.612 1.00 95.38 76 ASP A C 1
ATOM 621 O O . ASP A 1 76 ? -8.739 -1.109 12.692 1.00 95.38 76 ASP A O 1
ATOM 625 N N . ALA A 1 77 ? -9.421 0.785 13.649 1.00 91.62 77 ALA A N 1
ATOM 626 C CA . ALA A 1 77 ? -8.690 0.509 14.893 1.00 91.62 77 ALA A CA 1
ATOM 627 C C . ALA A 1 77 ? -9.022 -0.897 15.457 1.00 91.62 77 ALA A C 1
ATOM 629 O O . ALA A 1 77 ? -10.196 -1.255 15.535 1.00 91.62 77 ALA A O 1
ATOM 630 N N . PRO A 1 78 ? -8.015 -1.712 15.844 1.00 94.88 78 PRO A N 1
ATOM 631 C CA . PRO A 1 78 ? -6.594 -1.383 16.039 1.00 94.88 78 PRO A CA 1
ATOM 632 C C . PRO A 1 78 ? -5.682 -1.622 14.812 1.00 94.88 78 PRO A C 1
ATOM 634 O O . PRO A 1 78 ? -4.459 -1.697 14.952 1.00 94.88 78 PRO A O 1
ATOM 637 N N . LYS A 1 79 ? -6.242 -1.756 13.608 1.00 97.31 79 LYS A N 1
ATOM 638 C CA . LYS A 1 79 ? -5.531 -2.027 12.351 1.00 97.31 79 LYS A CA 1
ATOM 639 C C . LYS A 1 79 ? -5.689 -0.901 11.318 1.00 97.31 79 LYS A C 1
ATOM 641 O O . LYS A 1 79 ? -6.454 0.046 11.486 1.00 97.31 79 LYS A O 1
ATOM 646 N N . ILE A 1 80 ? -4.931 -1.007 10.239 1.00 98.06 80 ILE A N 1
ATOM 647 C CA . ILE A 1 80 ? -5.252 -0.386 8.957 1.00 98.06 80 ILE A CA 1
ATOM 648 C C . ILE A 1 80 ? -5.493 -1.497 7.940 1.00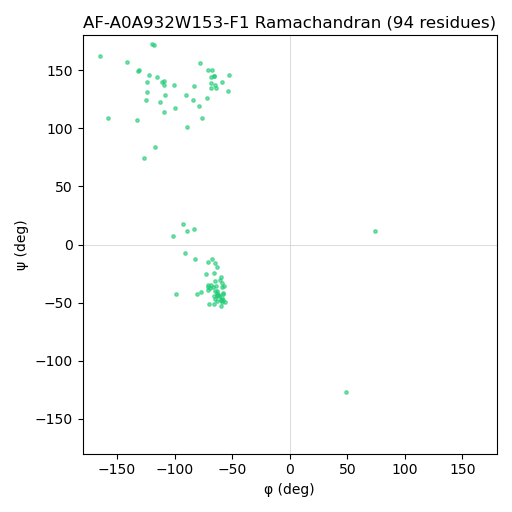 98.06 80 ILE A C 1
ATOM 650 O O . ILE A 1 80 ? -4.840 -2.543 7.990 1.00 98.06 80 ILE A O 1
ATOM 654 N N . LEU A 1 81 ? -6.440 -1.280 7.037 1.00 98.25 81 LEU A N 1
ATOM 655 C CA . LEU A 1 81 ? -6.741 -2.197 5.948 1.00 98.25 81 LEU A CA 1
ATOM 656 C C . LEU A 1 81 ? -6.286 -1.565 4.634 1.00 98.25 81 LEU A C 1
ATOM 658 O O . LEU A 1 81 ? -6.845 -0.551 4.229 1.00 98.25 81 LEU A O 1
ATOM 662 N N . ILE A 1 82 ? -5.285 -2.145 3.974 1.00 98.31 82 ILE A N 1
ATOM 663 C CA . ILE A 1 82 ? -4.842 -1.717 2.645 1.00 98.31 82 ILE A CA 1
ATOM 664 C C . ILE A 1 82 ? -5.859 -2.231 1.624 1.00 98.31 82 ILE A C 1
ATOM 666 O O . ILE A 1 82 ? -5.966 -3.437 1.385 1.00 98.31 82 ILE A O 1
ATOM 670 N N . LEU A 1 83 ? -6.638 -1.308 1.063 1.00 97.44 83 LEU A N 1
ATOM 671 C CA . LEU A 1 83 ? -7.744 -1.608 0.153 1.00 97.44 83 LEU A CA 1
ATOM 672 C C . LEU A 1 83 ? -7.240 -1.866 -1.266 1.00 97.44 83 LEU A C 1
ATOM 674 O O . LEU A 1 83 ? -7.698 -2.787 -1.932 1.00 97.44 83 LEU A O 1
ATOM 678 N N . THR A 1 84 ? -6.293 -1.055 -1.735 1.00 96.62 84 THR A N 1
ATOM 679 C CA . THR A 1 84 ? -5.697 -1.213 -3.063 1.00 96.62 84 THR A CA 1
ATOM 680 C C . THR A 1 84 ? -4.412 -0.394 -3.191 1.00 96.62 84 THR A C 1
ATOM 682 O O . THR A 1 84 ? -4.163 0.541 -2.419 1.00 96.62 84 THR A O 1
ATOM 685 N N . VAL A 1 85 ? -3.607 -0.739 -4.191 1.00 96.06 85 VAL A N 1
ATOM 686 C CA . VAL A 1 85 ? -2.478 0.054 -4.667 1.00 96.06 85 VAL A CA 1
ATOM 687 C C . VAL A 1 85 ? -2.693 0.273 -6.154 1.00 96.06 85 VAL A C 1
ATOM 689 O O . VAL A 1 85 ? -2.835 -0.692 -6.887 1.00 96.06 85 VAL A O 1
ATOM 692 N N . VAL A 1 86 ? -2.714 1.520 -6.613 1.00 92.69 86 VAL A N 1
ATOM 693 C CA . VAL A 1 86 ? -2.940 1.814 -8.035 1.00 92.69 86 VAL A CA 1
ATOM 694 C C . VAL A 1 86 ? -1.907 2.788 -8.568 1.00 9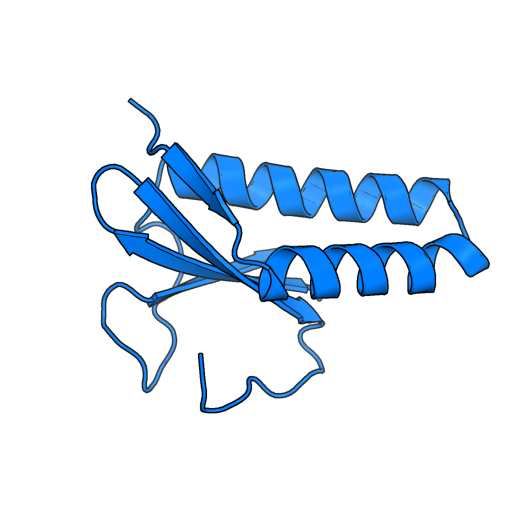2.69 86 VAL A C 1
ATOM 696 O O . VAL A 1 86 ? -1.417 3.658 -7.846 1.00 92.69 86 VAL A O 1
ATOM 699 N N . HIS A 1 87 ? -1.599 2.689 -9.858 1.00 88.38 87 HIS A N 1
ATOM 700 C CA . HIS A 1 87 ? -0.895 3.764 -10.545 1.00 88.38 87 HIS A CA 1
ATOM 701 C C . HIS A 1 87 ? -1.824 4.988 -10.653 1.00 88.38 87 HIS A C 1
ATOM 703 O O . HIS A 1 87 ? -3.008 4.854 -10.937 1.00 88.38 87 HIS A O 1
ATOM 709 N N . GLY A 1 88 ? -1.310 6.195 -10.443 1.00 77.31 88 GLY A N 1
ATOM 710 C CA . GLY A 1 88 ? -2.063 7.445 -10.355 1.00 77.31 88 GLY A CA 1
ATOM 711 C C . GLY A 1 88 ? -2.713 7.873 -11.667 1.00 77.31 88 GLY A C 1
ATOM 712 O O . GLY A 1 88 ? -3.576 8.742 -11.649 1.00 77.31 88 GLY A O 1
ATOM 713 N N . SER A 1 89 ? -2.332 7.248 -12.784 1.00 77.56 89 SER A N 1
ATOM 714 C CA . SER A 1 89 ? -3.025 7.381 -14.070 1.00 77.56 89 SER A CA 1
ATOM 715 C C . SER A 1 89 ? -4.251 6.470 -14.208 1.00 77.56 89 SER A C 1
ATOM 717 O O . SER A 1 89 ? -5.022 6.653 -15.145 1.00 77.56 89 SER A O 1
ATOM 719 N N . ARG A 1 90 ? -4.445 5.488 -13.314 1.00 72.25 90 ARG A N 1
ATOM 720 C CA . ARG A 1 90 ? -5.647 4.645 -13.286 1.00 72.25 90 ARG A CA 1
ATOM 721 C C . ARG A 1 90 ? -6.759 5.362 -12.519 1.00 72.25 90 ARG A C 1
ATOM 723 O O . ARG A 1 90 ? -6.528 5.948 -11.457 1.00 72.25 90 ARG A O 1
ATOM 730 N N . VAL A 1 91 ? -7.972 5.303 -13.064 1.00 71.62 91 VAL A N 1
ATOM 731 C CA . VAL A 1 91 ? -9.183 5.783 -12.389 1.00 71.62 91 VAL A CA 1
ATOM 732 C C . VAL A 1 91 ? -9.472 4.858 -11.209 1.00 71.62 91 VAL A C 1
ATOM 734 O O . VAL A 1 91 ? -9.378 3.640 -11.336 1.00 71.62 91 VAL A O 1
ATOM 737 N N . LEU A 1 92 ? -9.795 5.435 -10.051 1.00 72.00 92 LEU A N 1
ATOM 738 C CA . LEU A 1 92 ? -10.232 4.645 -8.905 1.00 72.00 92 LEU A CA 1
ATOM 739 C C . LEU A 1 92 ? -11.631 4.107 -9.153 1.00 72.00 92 LEU A C 1
ATOM 741 O O . LEU A 1 92 ? -12.546 4.883 -9.412 1.00 72.00 92 LEU A O 1
ATOM 745 N N . GLU A 1 93 ? -11.795 2.797 -9.019 1.00 72.50 93 GLU A N 1
ATOM 746 C CA . GLU A 1 93 ? -13.108 2.169 -9.115 1.00 72.50 93 GLU A CA 1
ATOM 747 C C . GLU A 1 93 ? -14.033 2.598 -7.975 1.00 72.50 93 GLU A C 1
ATOM 749 O O . GLU A 1 93 ? -13.618 2.761 -6.824 1.00 72.50 93 GLU A O 1
ATOM 754 N N . GLU A 1 94 ? -15.323 2.729 -8.286 1.00 62.81 94 GLU A N 1
ATOM 755 C CA . GLU A 1 94 ? -16.367 3.103 -7.328 1.00 62.81 94 GLU A CA 1
ATOM 756 C C . GLU A 1 94 ? -16.588 2.067 -6.215 1.00 62.81 94 GLU A C 1
ATOM 758 O O . GLU A 1 94 ? -17.129 2.412 -5.174 1.00 62.81 94 GLU A O 1
ATOM 763 N N . SER A 1 95 ? -16.103 0.833 -6.351 1.00 67.06 95 SER A N 1
ATOM 764 C CA . SER A 1 95 ? -16.367 -0.260 -5.403 1.00 67.06 95 SER A CA 1
ATOM 765 C C . SER A 1 95 ? -15.371 -0.391 -4.235 1.00 67.06 95 SER A C 1
ATOM 767 O O . SER A 1 95 ? -15.362 -1.428 -3.573 1.00 67.06 95 SER A O 1
ATOM 769 N N . LEU A 1 96 ? -14.498 0.602 -4.013 1.00 59.25 96 LEU A N 1
ATOM 770 C CA . LEU A 1 96 ? -13.493 0.627 -2.930 1.00 59.25 96 LEU A CA 1
ATOM 771 C C . LEU A 1 96 ? -14.038 1.083 -1.569 1.00 59.25 96 LEU A C 1
ATOM 773 O O . LEU A 1 96 ? -14.767 2.104 -1.535 1.00 59.25 96 LEU A O 1
#

pLDDT: mean 93.04, std 8.11, range [59.25, 98.31]

Sequence (96 aa):
MARKIVWTDRAISELTEISAFIERESPAIAALVCSRIVARTEQAAEFPFSGRRVPGRDENVRELFWRSYRVIYRVDAPKILILTVVHGSRVLEESL